Protein AF-A0A2V8H2P6-F1 (afdb_monomer_lite)

pLDDT: mean 90.4, std 8.91, range [59.03, 97.5]

Foldseek 3Di:
DDQDQVARKDWDADPVGHTDDIFEGDDQDARHAHAWDDWDADPQLWIWIQHPGNRDIHIDHADVVHDPVPGDDDPPDDDD

Sequence (80 aa):
WAFEDPTAKVVKYDREGHLLYAWGSLGDYPGAFLNMHGASVDPDGNLYVCEVGNGRVQKFTPRRGARPELMVGKPPVPRS

Structure (mmCIF, N/CA/C/O backbone):
data_AF-A0A2V8H2P6-F1
#
_entry.id   AF-A0A2V8H2P6-F1
#
loop_
_atom_site.group_PDB
_atom_site.id
_atom_site.type_symbol
_atom_site.label_atom_id
_atom_site.label_alt_id
_atom_site.label_comp_id
_atom_site.label_asym_id
_atom_site.label_entity_id
_atom_site.label_seq_id
_atom_site.pdbx_PDB_ins_code
_atom_site.Cartn_x
_atom_site.Cartn_y
_atom_site.Cartn_z
_atom_site.occupancy
_atom_site.B_iso_or_equiv
_atom_site.auth_seq_id
_atom_site.auth_comp_id
_atom_site.auth_asym_id
_atom_site.auth_atom_id
_atom_site.pdbx_PDB_model_num
ATOM 1 N N . TRP A 1 1 ? 0.563 -6.317 8.231 1.00 89.81 1 TRP A N 1
ATOM 2 C CA . TRP A 1 1 ? 0.799 -6.049 6.804 1.00 89.81 1 TRP A CA 1
ATOM 3 C C . TRP A 1 1 ? 2.225 -5.581 6.645 1.00 89.81 1 TRP A C 1
ATOM 5 O O . TRP A 1 1 ? 2.688 -4.857 7.517 1.00 89.81 1 TRP A O 1
ATOM 15 N N . ALA A 1 2 ? 2.899 -6.007 5.587 1.00 90.75 2 ALA A N 1
ATOM 16 C CA . ALA A 1 2 ? 4.216 -5.524 5.207 1.00 90.75 2 ALA A CA 1
ATOM 17 C C . ALA A 1 2 ? 4.213 -5.146 3.722 1.00 90.75 2 ALA A C 1
ATOM 19 O O . ALA A 1 2 ? 3.362 -5.609 2.956 1.00 90.75 2 ALA A O 1
ATOM 20 N N . PHE A 1 3 ? 5.150 -4.283 3.352 1.00 90.62 3 PHE A N 1
ATOM 21 C CA . PHE A 1 3 ? 5.390 -3.846 1.985 1.00 90.62 3 PHE A CA 1
ATOM 22 C C . PHE A 1 3 ? 6.747 -4.404 1.583 1.00 90.62 3 PHE A C 1
ATOM 24 O O . PHE A 1 3 ? 7.748 -4.138 2.243 1.00 90.62 3 PHE A O 1
ATOM 31 N N . GLU A 1 4 ? 6.749 -5.256 0.569 1.00 88.50 4 GLU A N 1
ATOM 32 C CA . GLU A 1 4 ? 7.938 -5.938 0.089 1.00 88.50 4 GLU A CA 1
ATOM 33 C C . GLU A 1 4 ? 8.384 -5.287 -1.217 1.00 88.50 4 GLU A C 1
ATOM 35 O O . GLU A 1 4 ? 7.737 -5.442 -2.255 1.00 88.50 4 GLU A O 1
ATOM 40 N N . ASP A 1 5 ? 9.488 -4.546 -1.154 1.00 83.19 5 ASP A N 1
ATOM 41 C CA . ASP A 1 5 ? 9.990 -3.782 -2.295 1.00 83.19 5 ASP A CA 1
ATOM 42 C C . ASP A 1 5 ? 10.503 -4.653 -3.453 1.00 83.19 5 ASP A C 1
ATOM 44 O O . ASP A 1 5 ? 10.089 -4.396 -4.585 1.00 83.19 5 ASP A O 1
ATOM 48 N N . PRO A 1 6 ? 11.321 -5.710 -3.239 1.00 84.88 6 PRO A N 1
ATOM 49 C CA . PRO A 1 6 ? 11.872 -6.495 -4.349 1.00 84.88 6 PRO A CA 1
ATOM 50 C C . PRO A 1 6 ? 10.809 -7.146 -5.240 1.00 84.88 6 PRO A C 1
ATOM 52 O O . PRO A 1 6 ? 11.011 -7.301 -6.442 1.00 84.88 6 PRO A O 1
ATOM 55 N N . THR A 1 7 ? 9.673 -7.533 -4.659 1.00 89.00 7 THR A N 1
ATOM 56 C CA . THR A 1 7 ? 8.579 -8.203 -5.376 1.00 89.00 7 THR A CA 1
ATOM 57 C C . THR A 1 7 ? 7.368 -7.301 -5.607 1.00 89.00 7 THR A C 1
ATOM 59 O O . THR A 1 7 ? 6.391 -7.733 -6.237 1.00 89.00 7 THR A O 1
ATOM 62 N N . ALA A 1 8 ? 7.435 -6.051 -5.130 1.00 94.19 8 ALA A N 1
ATOM 63 C CA . ALA A 1 8 ? 6.362 -5.065 -5.174 1.00 94.19 8 ALA A CA 1
ATOM 64 C C . ALA A 1 8 ? 5.032 -5.633 -4.641 1.00 94.19 8 ALA A C 1
ATOM 66 O O . ALA A 1 8 ? 3.969 -5.483 -5.256 1.00 94.19 8 ALA A O 1
ATOM 67 N N . LYS A 1 9 ? 5.101 -6.343 -3.506 1.00 94.81 9 LYS A N 1
ATOM 68 C CA . LYS A 1 9 ? 3.942 -6.977 -2.870 1.00 94.81 9 LYS A CA 1
ATOM 69 C C . LYS A 1 9 ? 3.524 -6.260 -1.598 1.00 94.81 9 LYS A C 1
ATOM 71 O O . LYS A 1 9 ? 4.337 -5.878 -0.763 1.00 94.81 9 LYS A O 1
ATOM 76 N N . VAL A 1 10 ? 2.214 -6.174 -1.415 1.00 94.69 10 VAL A N 1
ATOM 77 C CA . VAL A 1 10 ? 1.576 -5.859 -0.140 1.00 94.69 10 VAL A CA 1
ATOM 78 C C . VAL A 1 10 ? 1.128 -7.181 0.474 1.00 94.69 10 VAL A C 1
ATOM 80 O O . VAL A 1 10 ? 0.266 -7.868 -0.079 1.00 94.69 10 VAL A O 1
ATOM 83 N N . VAL A 1 11 ? 1.724 -7.555 1.604 1.00 94.44 11 VAL A N 1
ATOM 84 C CA . VAL A 1 11 ? 1.579 -8.891 2.199 1.00 94.44 11 VAL A CA 1
ATOM 85 C C . VAL A 1 11 ? 0.960 -8.833 3.592 1.00 94.44 11 VAL A C 1
ATOM 87 O O . VAL A 1 11 ? 1.256 -7.953 4.405 1.00 94.44 11 VAL A O 1
ATOM 90 N N . LYS A 1 12 ? 0.085 -9.791 3.890 1.00 92.75 12 LYS A N 1
ATOM 91 C CA . LYS A 1 12 ? -0.514 -9.996 5.207 1.00 92.75 12 LYS A CA 1
ATOM 92 C C . LYS A 1 12 ? 0.003 -11.299 5.797 1.00 92.75 12 LYS A C 1
ATOM 94 O O . LYS A 1 12 ? -0.170 -12.351 5.192 1.00 92.75 12 LYS A O 1
ATOM 99 N N . TYR A 1 13 ? 0.526 -11.208 7.011 1.00 92.69 13 TYR A N 1
ATOM 100 C CA . TYR A 1 13 ? 0.887 -12.348 7.844 1.00 92.69 13 TYR A CA 1
ATOM 101 C C . TYR A 1 13 ? -0.076 -12.468 9.033 1.00 92.69 13 TYR A C 1
ATOM 103 O O . TYR A 1 13 ? -0.710 -11.471 9.414 1.00 92.69 13 TYR A O 1
ATOM 111 N N . ASP A 1 14 ? -0.201 -13.667 9.599 1.00 90.94 14 ASP A N 1
ATOM 112 C CA . ASP A 1 14 ? -0.693 -13.841 10.970 1.00 90.94 14 ASP A CA 1
ATOM 113 C C . ASP A 1 14 ? 0.386 -13.427 11.995 1.00 90.94 14 ASP A C 1
ATOM 115 O O . ASP A 1 14 ? 1.395 -12.810 11.638 1.00 90.94 14 ASP A O 1
ATOM 119 N N . ARG A 1 15 ? 0.146 -13.670 13.290 1.00 90.12 15 ARG A N 1
ATOM 120 C CA . ARG A 1 15 ? 1.089 -13.268 14.351 1.00 90.12 15 ARG A CA 1
ATOM 121 C C . ARG A 1 15 ? 2.264 -14.233 14.483 1.00 90.12 15 ARG A C 1
ATOM 123 O O . ARG A 1 15 ? 3.276 -13.879 15.077 1.00 90.12 15 ARG A O 1
ATOM 130 N N . GLU A 1 16 ? 2.114 -15.416 13.917 1.00 95.38 16 GLU A N 1
ATOM 131 C CA . GLU A 1 16 ? 3.065 -16.513 13.894 1.00 95.38 16 GLU A CA 1
ATOM 132 C C . GLU A 1 16 ? 3.990 -16.422 12.665 1.00 95.38 16 GLU A C 1
ATOM 134 O O . GLU A 1 16 ? 4.996 -17.122 12.590 1.00 95.38 16 GLU A O 1
ATOM 139 N N . GLY A 1 17 ? 3.690 -15.512 11.730 1.00 93.06 17 GLY A N 1
ATOM 140 C CA . GLY A 1 17 ? 4.482 -15.245 10.532 1.00 93.06 17 GLY A CA 1
ATOM 141 C C . GLY A 1 17 ? 4.035 -16.030 9.297 1.00 93.06 17 GLY A C 1
ATOM 142 O O . GLY A 1 17 ? 4.712 -15.973 8.271 1.00 93.06 17 GLY A O 1
ATOM 143 N N . HIS A 1 18 ? 2.902 -16.734 9.338 1.00 95.19 18 HIS A N 1
ATOM 144 C CA . HIS A 1 18 ? 2.366 -17.415 8.163 1.00 95.19 18 HIS A CA 1
ATOM 145 C C . HIS A 1 18 ? 1.704 -16.422 7.210 1.00 95.19 18 HIS A C 1
ATOM 147 O O . HIS A 1 18 ? 0.934 -15.546 7.614 1.00 95.19 18 HIS A O 1
ATOM 153 N N . LEU A 1 19 ? 1.992 -16.567 5.916 1.00 93.88 19 LEU A N 1
ATOM 154 C CA . LEU A 1 19 ? 1.400 -15.739 4.871 1.00 93.88 19 LEU A CA 1
ATOM 155 C C . LEU A 1 19 ? -0.096 -16.052 4.729 1.00 93.88 19 LEU A C 1
ATOM 157 O O . LEU A 1 19 ? -0.480 -17.185 4.455 1.00 93.88 19 LEU A O 1
ATOM 161 N N . LEU A 1 20 ? -0.934 -15.026 4.859 1.00 93.56 20 LEU A N 1
ATOM 162 C CA . LEU A 1 20 ? -2.387 -15.124 4.708 1.00 93.56 20 LEU A CA 1
ATOM 163 C C . LEU A 1 20 ? -2.871 -14.598 3.358 1.00 93.56 20 LEU A C 1
ATOM 165 O O . LEU A 1 20 ? -3.845 -15.100 2.802 1.00 93.56 20 LEU A O 1
ATOM 169 N N . TYR A 1 21 ? -2.247 -13.529 2.863 1.00 92.56 21 TYR A N 1
ATOM 170 C CA . TYR A 1 21 ? -2.685 -12.848 1.649 1.00 92.56 21 TYR A CA 1
ATOM 171 C C . TYR A 1 21 ? -1.564 -11.994 1.063 1.00 92.56 21 TYR A C 1
ATOM 173 O O . TYR A 1 21 ? -0.773 -11.415 1.806 1.00 92.56 21 TYR A O 1
ATOM 181 N N . ALA A 1 22 ? -1.525 -11.870 -0.260 1.00 93.56 22 ALA A N 1
ATOM 182 C CA . ALA A 1 22 ? -0.590 -11.005 -0.965 1.00 93.56 22 ALA A CA 1
ATOM 183 C C . ALA A 1 22 ? -1.239 -10.441 -2.229 1.00 93.56 22 ALA A C 1
ATOM 185 O O . ALA A 1 22 ? -2.021 -11.123 -2.892 1.00 93.56 22 ALA A O 1
ATOM 186 N N . TRP A 1 23 ? -0.898 -9.205 -2.576 1.00 93.69 23 TRP A N 1
ATOM 187 C CA . TRP A 1 23 ? -1.324 -8.570 -3.822 1.00 93.69 23 TRP A CA 1
ATOM 188 C C . TRP A 1 23 ? -0.308 -7.516 -4.278 1.00 93.69 23 TRP A C 1
ATOM 190 O O . TRP A 1 23 ? 0.631 -7.201 -3.551 1.00 93.69 23 TRP A O 1
ATOM 200 N N . GLY A 1 24 ? -0.491 -6.999 -5.494 1.00 94.38 24 GLY A N 1
ATOM 201 C CA . GLY A 1 24 ? 0.443 -6.081 -6.152 1.00 94.38 24 GLY A CA 1
ATOM 202 C C . GLY A 1 24 ? 1.381 -6.789 -7.129 1.00 94.38 24 GLY A C 1
ATOM 203 O O . GLY A 1 24 ? 1.421 -8.021 -7.197 1.00 94.38 24 GLY A O 1
ATOM 204 N N . SER A 1 25 ? 2.116 -6.013 -7.911 1.00 96.06 25 SER A N 1
ATOM 205 C CA . SER A 1 25 ? 3.127 -6.451 -8.880 1.00 96.06 25 SER A CA 1
ATOM 206 C C . SER A 1 25 ? 4.058 -5.286 -9.197 1.00 96.06 25 SER A C 1
ATOM 208 O O . SER A 1 25 ? 3.704 -4.134 -8.969 1.00 96.06 25 SER A O 1
ATOM 210 N N . LEU A 1 26 ? 5.243 -5.573 -9.733 1.00 95.69 26 LEU A N 1
ATOM 211 C CA . LEU A 1 26 ? 6.147 -4.530 -10.210 1.00 95.69 26 LEU A CA 1
ATOM 212 C C . LEU A 1 26 ? 5.536 -3.846 -11.442 1.00 95.69 26 LEU A C 1
ATOM 214 O O . LEU A 1 26 ? 5.064 -4.535 -12.351 1.00 95.69 26 LEU A O 1
ATOM 218 N N . GLY A 1 27 ? 5.550 -2.514 -11.479 1.00 95.62 27 GLY A N 1
ATOM 219 C CA . GLY A 1 27 ? 5.088 -1.751 -12.639 1.00 95.62 27 GLY A CA 1
ATOM 220 C C . GLY A 1 27 ? 4.610 -0.341 -12.304 1.00 95.62 27 GLY A C 1
ATOM 221 O O . GLY A 1 27 ? 4.658 0.103 -11.159 1.00 95.62 27 GLY A O 1
ATOM 222 N N . ASP A 1 28 ? 4.126 0.350 -13.330 1.00 96.06 28 ASP A N 1
ATOM 223 C CA . ASP A 1 28 ? 3.703 1.755 -13.320 1.00 96.06 28 ASP A CA 1
ATOM 224 C C . ASP A 1 28 ? 2.196 1.939 -13.596 1.00 96.06 28 ASP A C 1
ATOM 226 O O . ASP A 1 28 ? 1.679 3.057 -13.601 1.00 96.06 28 ASP A O 1
ATOM 230 N N . TYR A 1 29 ? 1.441 0.851 -13.745 1.00 96.06 29 TYR A N 1
ATOM 231 C CA . TYR A 1 29 ? -0.014 0.869 -13.921 1.00 96.06 29 TYR A CA 1
ATOM 232 C C . TYR A 1 29 ? -0.768 0.833 -12.576 1.00 96.06 29 TYR A C 1
ATOM 234 O O . TYR A 1 29 ? -0.165 0.539 -11.538 1.00 96.06 29 TYR A O 1
ATOM 242 N N . PRO A 1 30 ? -2.079 1.147 -12.543 1.00 95.38 30 PRO A N 1
ATOM 243 C CA . PRO A 1 30 ? -2.865 1.109 -11.311 1.00 95.38 30 PRO A CA 1
ATOM 244 C C . PRO A 1 30 ? -2.831 -0.264 -10.627 1.00 95.38 30 PRO A C 1
ATOM 246 O O . PRO A 1 30 ? -3.152 -1.282 -11.238 1.00 95.38 30 PRO A O 1
ATOM 249 N N . GLY A 1 31 ? -2.463 -0.293 -9.346 1.00 93.38 31 GLY A N 1
ATOM 250 C CA . GLY A 1 31 ? -2.335 -1.519 -8.551 1.00 93.38 31 GLY A CA 1
ATOM 251 C C . GLY A 1 31 ? -0.992 -2.245 -8.666 1.00 93.38 31 GLY A C 1
ATOM 252 O O . GLY A 1 31 ? -0.777 -3.199 -7.917 1.00 93.38 31 GLY A O 1
ATOM 253 N N . ALA A 1 32 ? -0.095 -1.787 -9.540 1.00 96.00 32 ALA A N 1
ATOM 254 C CA . ALA A 1 32 ? 1.320 -2.140 -9.512 1.00 96.00 32 ALA A CA 1
ATOM 255 C C . ALA A 1 32 ? 2.136 -1.072 -8.775 1.00 96.00 32 ALA A C 1
ATOM 257 O O . ALA A 1 32 ? 1.666 0.055 -8.589 1.00 96.00 32 ALA A O 1
ATOM 258 N N . PHE A 1 33 ? 3.340 -1.432 -8.340 1.00 96.44 33 PHE A N 1
ATOM 259 C CA . PHE A 1 33 ? 4.176 -0.591 -7.496 1.00 96.44 33 PHE A CA 1
ATOM 260 C C . PHE A 1 33 ? 5.639 -0.576 -7.929 1.00 96.44 33 PHE A C 1
ATOM 262 O O . PHE A 1 33 ? 6.149 -1.555 -8.479 1.00 96.44 33 PHE A O 1
ATOM 269 N N . LEU A 1 34 ? 6.324 0.520 -7.597 1.00 96.00 34 LEU A N 1
ATOM 270 C CA . LEU A 1 34 ? 7.780 0.632 -7.651 1.00 96.00 34 LEU A CA 1
ATOM 271 C C . LEU A 1 34 ? 8.298 1.431 -6.442 1.00 96.00 34 LEU A C 1
ATOM 273 O O . LEU A 1 34 ? 8.006 2.622 -6.314 1.00 96.00 34 LEU A O 1
ATOM 277 N N . ASN A 1 35 ? 9.089 0.778 -5.581 1.00 94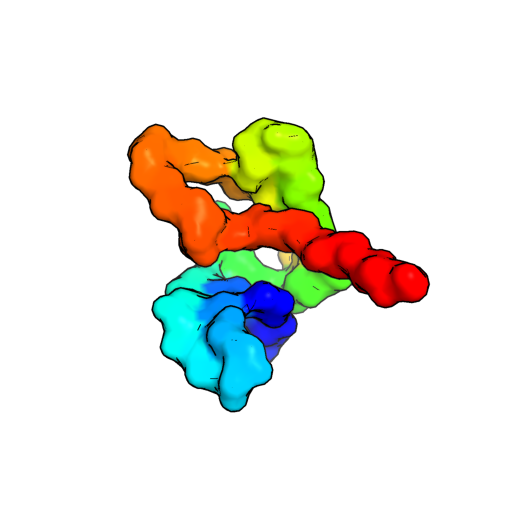.06 35 ASN A N 1
ATOM 278 C CA . ASN A 1 35 ? 9.662 1.321 -4.337 1.00 94.06 35 ASN A CA 1
ATOM 279 C C . ASN A 1 35 ? 8.607 1.987 -3.432 1.00 94.06 35 ASN A C 1
ATOM 281 O O . ASN A 1 35 ? 8.507 3.220 -3.371 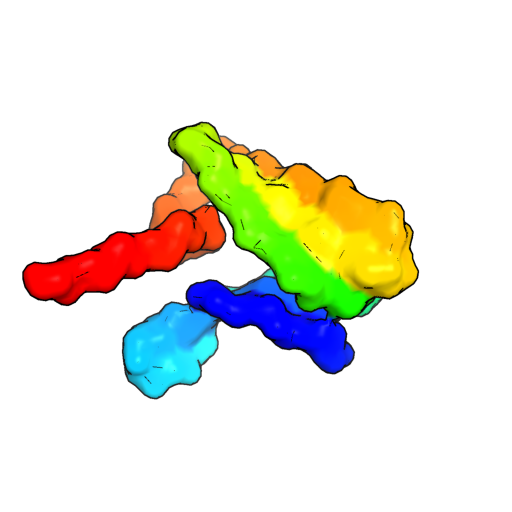1.00 94.06 35 ASN A O 1
ATOM 285 N N . MET A 1 36 ? 7.796 1.173 -2.748 1.00 94.88 36 MET A N 1
ATOM 286 C CA . MET A 1 36 ? 6.771 1.671 -1.826 1.00 94.88 36 MET A CA 1
ATOM 287 C C . MET A 1 36 ? 7.436 2.133 -0.531 1.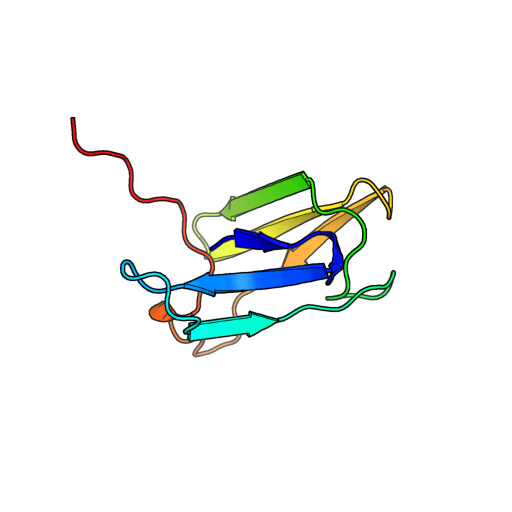00 94.88 36 MET A C 1
ATOM 289 O O . MET A 1 36 ? 8.142 1.371 0.111 1.00 94.88 36 MET A O 1
ATOM 293 N N . HIS A 1 37 ? 7.172 3.363 -0.099 1.00 92.69 37 HIS A N 1
ATOM 294 C CA . HIS A 1 37 ? 7.878 3.936 1.056 1.00 92.69 37 HIS A CA 1
ATOM 295 C C . HIS A 1 37 ? 6.956 4.290 2.229 1.00 92.69 37 HIS A C 1
ATOM 297 O O . HIS A 1 37 ? 7.407 4.532 3.349 1.00 92.69 37 HIS A O 1
ATOM 303 N N . GLY A 1 38 ? 5.646 4.335 2.004 1.00 91.44 38 GLY A N 1
ATOM 304 C CA . GLY A 1 38 ? 4.701 4.657 3.063 1.00 91.44 38 GLY A CA 1
ATOM 305 C C . GLY A 1 38 ? 3.281 4.271 2.708 1.00 91.44 38 GLY A C 1
ATOM 306 O O . GLY A 1 38 ? 2.915 4.215 1.534 1.00 91.44 38 GLY A O 1
ATOM 307 N N . ALA A 1 39 ? 2.481 4.031 3.743 1.00 93.75 39 ALA A N 1
ATOM 308 C CA . ALA A 1 39 ? 1.059 3.795 3.595 1.00 93.75 39 ALA A CA 1
ATOM 309 C C . ALA A 1 39 ? 0.256 4.357 4.770 1.00 93.75 39 ALA A C 1
ATOM 311 O O . ALA A 1 39 ? 0.742 4.425 5.899 1.00 93.75 39 ALA A O 1
ATOM 312 N N . SER A 1 40 ? -0.992 4.736 4.501 1.00 93.69 40 SER A N 1
ATOM 313 C CA . SER A 1 40 ? -1.954 5.177 5.514 1.00 93.69 40 SER A CA 1
ATOM 314 C C . 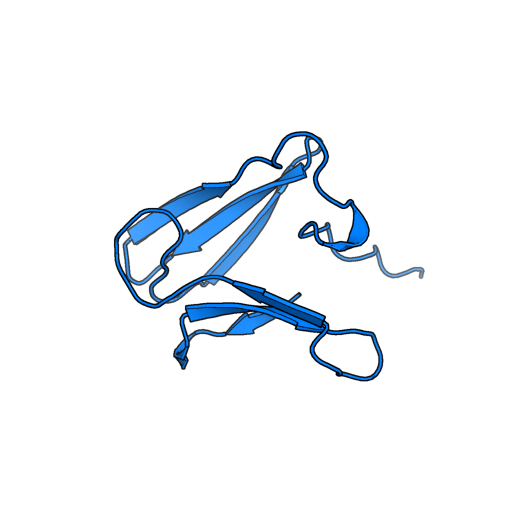SER A 1 40 ? -3.366 4.734 5.145 1.00 93.69 40 SER A C 1
ATOM 316 O O . SER A 1 40 ? -3.650 4.438 3.985 1.00 93.69 40 SER A O 1
ATOM 318 N N . VAL A 1 41 ? -4.246 4.681 6.142 1.00 94.50 41 VAL A N 1
ATOM 319 C CA . VAL A 1 41 ? -5.642 4.263 5.988 1.00 94.50 41 VAL A CA 1
ATOM 320 C C . VAL A 1 41 ? -6.546 5.317 6.618 1.00 94.50 41 VAL A C 1
ATOM 322 O O . VAL A 1 41 ? -6.342 5.697 7.777 1.00 94.50 41 VAL A O 1
ATOM 325 N N . ASP A 1 42 ? -7.531 5.803 5.864 1.00 93.69 42 ASP A N 1
ATOM 326 C CA . ASP A 1 42 ? -8.516 6.773 6.359 1.00 93.69 42 ASP A CA 1
ATOM 327 C C . ASP A 1 42 ? -9.682 6.087 7.115 1.00 93.69 42 ASP A C 1
ATOM 329 O O . ASP A 1 42 ? -9.744 4.855 7.169 1.00 93.69 42 ASP A O 1
ATOM 333 N N . PRO A 1 43 ? -10.580 6.843 7.782 1.00 91.12 43 PRO A N 1
ATOM 334 C CA . PRO A 1 43 ? -11.709 6.264 8.519 1.00 91.12 43 PRO A CA 1
ATOM 335 C C . PRO A 1 43 ? -12.685 5.442 7.666 1.00 91.12 43 PRO A C 1
ATOM 337 O O . PRO A 1 43 ? -13.352 4.566 8.211 1.00 91.12 43 PRO A O 1
ATOM 340 N N . ASP A 1 44 ? -12.728 5.676 6.352 1.00 91.81 44 ASP A N 1
ATOM 341 C CA . ASP A 1 44 ? -13.572 4.932 5.408 1.00 91.81 44 ASP A CA 1
ATOM 342 C C . ASP A 1 44 ? -12.891 3.641 4.914 1.00 91.81 44 ASP A C 1
ATOM 344 O O . ASP A 1 44 ? -13.448 2.895 4.106 1.00 91.81 44 ASP A O 1
ATOM 348 N N . GLY A 1 45 ? -11.674 3.359 5.393 1.00 91.62 45 GLY A N 1
ATOM 349 C CA . GLY A 1 45 ? -10.897 2.181 5.020 1.00 91.62 45 GLY A CA 1
ATOM 350 C C . GLY A 1 45 ? -10.171 2.316 3.683 1.00 91.62 45 GLY A C 1
ATOM 351 O O . GLY A 1 45 ? -9.688 1.309 3.161 1.00 91.62 45 GLY A O 1
ATOM 352 N N . ASN A 1 46 ? -10.068 3.523 3.114 1.00 95.62 46 ASN A N 1
ATOM 353 C CA . ASN A 1 46 ? -9.274 3.713 1.905 1.00 95.62 46 ASN A CA 1
ATOM 354 C C . ASN A 1 46 ? -7.788 3.637 2.246 1.00 95.62 46 ASN A C 1
ATOM 356 O O . ASN A 1 46 ? -7.316 4.313 3.161 1.00 95.62 46 ASN A O 1
ATOM 360 N N . LEU A 1 47 ? -7.051 2.850 1.468 1.00 95.44 47 LEU A N 1
ATOM 361 C CA . LEU A 1 47 ? -5.606 2.707 1.579 1.00 95.44 47 LEU A CA 1
ATOM 362 C C . LEU A 1 47 ? -4.915 3.688 0.634 1.00 95.44 47 LEU A C 1
ATOM 364 O O . LEU A 1 47 ? -5.217 3.728 -0.557 1.00 95.44 47 LEU A O 1
ATOM 368 N N . TYR A 1 48 ? -3.938 4.414 1.155 1.00 96.50 48 TYR A N 1
ATOM 369 C CA . TYR A 1 48 ? -3.048 5.281 0.396 1.00 96.50 48 TYR A CA 1
ATOM 370 C C . TYR A 1 48 ? -1.649 4.681 0.443 1.00 96.50 48 TYR A C 1
ATOM 372 O O . TYR A 1 48 ? -1.187 4.337 1.530 1.00 96.50 48 TYR A O 1
ATOM 380 N N . VAL A 1 49 ? -0.988 4.558 -0.706 1.00 96.38 49 VAL A N 1
ATOM 381 C CA . VAL A 1 49 ? 0.392 4.060 -0.822 1.00 96.38 49 VAL A CA 1
ATOM 382 C C . VAL A 1 49 ? 1.228 5.087 -1.575 1.00 96.38 49 VAL A C 1
ATOM 384 O O . VAL A 1 49 ? 0.832 5.525 -2.655 1.00 96.38 49 VAL A O 1
ATOM 387 N N . CYS A 1 50 ? 2.369 5.467 -1.003 1.00 95.94 50 CYS A N 1
ATOM 388 C CA . CYS A 1 50 ? 3.327 6.393 -1.600 1.00 95.94 50 CYS A CA 1
ATOM 389 C C . CYS A 1 50 ? 4.487 5.618 -2.232 1.00 95.94 50 CYS A C 1
ATOM 391 O O . CYS A 1 50 ? 5.132 4.805 -1.566 1.00 95.94 50 CYS A O 1
ATOM 393 N N . GLU A 1 51 ? 4.776 5.913 -3.496 1.00 95.19 51 GLU A N 1
ATOM 394 C CA . GLU A 1 51 ? 5.830 5.279 -4.285 1.00 95.19 51 GLU A CA 1
ATOM 395 C C . GLU A 1 51 ? 6.923 6.292 -4.602 1.00 95.19 51 GLU A C 1
ATOM 397 O O . GLU A 1 51 ? 6.671 7.313 -5.245 1.00 95.19 51 GLU A O 1
ATOM 402 N N . VAL A 1 52 ? 8.153 5.985 -4.197 1.00 94.06 52 VAL A N 1
ATOM 403 C CA . VAL A 1 52 ? 9.318 6.797 -4.571 1.00 94.06 52 VAL A CA 1
ATOM 404 C C . VAL A 1 52 ? 9.704 6.520 -6.020 1.00 94.06 52 VAL A C 1
ATOM 406 O O . VAL A 1 52 ? 10.048 7.445 -6.747 1.00 94.06 52 VAL A O 1
ATOM 409 N N . GLY A 1 53 ? 9.613 5.263 -6.462 1.00 93.69 53 GLY A N 1
ATOM 410 C CA . GLY A 1 53 ? 10.087 4.855 -7.784 1.00 93.69 53 GLY A CA 1
ATOM 411 C C . GLY A 1 53 ? 9.238 5.410 -8.923 1.00 93.69 53 GLY A C 1
ATOM 412 O O . GLY A 1 53 ? 9.778 5.914 -9.900 1.00 93.69 53 GLY A O 1
ATOM 413 N N . ASN A 1 54 ? 7.914 5.373 -8.768 1.00 95.62 54 ASN A N 1
ATOM 414 C CA . ASN A 1 54 ? 6.981 5.945 -9.743 1.00 95.62 54 ASN A CA 1
ATOM 415 C C . ASN A 1 54 ? 6.648 7.425 -9.474 1.00 95.62 54 ASN A C 1
ATOM 417 O O . ASN A 1 54 ? 5.903 8.026 -10.245 1.00 95.62 54 ASN A O 1
ATOM 421 N N . GLY A 1 55 ? 7.137 8.007 -8.371 1.00 96.50 55 GLY A N 1
ATOM 422 C CA . GLY A 1 55 ? 6.865 9.401 -8.005 1.00 96.50 55 GLY A CA 1
ATOM 423 C C . GLY A 1 55 ? 5.376 9.716 -7.830 1.00 96.50 55 GLY A C 1
ATOM 424 O O . GLY A 1 55 ? 4.924 10.792 -8.220 1.00 96.50 55 GLY A O 1
ATOM 425 N N . ARG A 1 56 ? 4.591 8.774 -7.290 1.00 97.00 56 ARG A N 1
ATOM 426 C CA . ARG A 1 56 ? 3.126 8.889 -7.216 1.00 97.00 56 ARG A CA 1
ATOM 427 C C . ARG A 1 56 ? 2.553 8.418 -5.886 1.00 97.00 56 ARG A C 1
ATOM 429 O O . ARG A 1 56 ? 3.203 7.725 -5.106 1.00 97.00 56 ARG A O 1
ATOM 436 N N . VAL A 1 57 ? 1.288 8.766 -5.671 1.00 97.50 57 VAL A N 1
ATOM 437 C CA . VAL A 1 57 ? 0.448 8.207 -4.610 1.00 97.50 57 VAL A CA 1
ATOM 438 C C . VAL A 1 57 ? -0.731 7.495 -5.258 1.00 97.50 57 VAL A C 1
ATOM 440 O O . VAL A 1 57 ? -1.392 8.058 -6.130 1.00 97.50 57 VAL A O 1
ATOM 443 N N . GLN A 1 58 ? -1.017 6.275 -4.813 1.00 97.50 58 GLN A N 1
ATOM 444 C CA . GLN A 1 58 ? -2.207 5.531 -5.219 1.00 97.50 58 GLN A CA 1
ATOM 445 C C . GLN A 1 58 ? -3.206 5.438 -4.065 1.00 97.50 58 GLN A C 1
ATOM 447 O O . GLN A 1 58 ? -2.819 5.170 -2.927 1.00 97.50 58 GLN A O 1
ATOM 452 N N . LYS A 1 59 ? -4.495 5.629 -4.373 1.00 97.31 59 LYS A N 1
ATOM 453 C CA . LYS A 1 59 ? -5.624 5.425 -3.454 1.00 97.31 59 LYS A CA 1
ATOM 454 C C . LYS A 1 59 ? -6.405 4.179 -3.867 1.00 97.31 59 LYS A C 1
ATOM 456 O O . LYS A 1 59 ? -6.865 4.088 -5.003 1.00 97.31 59 LYS A O 1
ATOM 461 N N . PHE A 1 60 ? -6.622 3.268 -2.925 1.00 95.62 60 PHE A N 1
ATOM 462 C CA . PHE A 1 60 ? -7.427 2.062 -3.094 1.00 95.62 60 PHE A CA 1
ATOM 463 C C . PHE A 1 60 ? -8.657 2.135 -2.199 1.00 95.62 60 PHE A C 1
ATOM 465 O O . PHE A 1 60 ? -8.539 2.318 -0.987 1.00 95.62 60 PHE A O 1
ATOM 472 N N . THR A 1 61 ? -9.834 1.973 -2.793 1.00 94.81 61 THR A N 1
ATOM 473 C CA . THR A 1 61 ? -11.102 1.933 -2.065 1.00 94.81 61 THR A CA 1
ATOM 474 C C . THR A 1 61 ? -11.521 0.480 -1.814 1.00 94.81 61 THR A C 1
ATOM 476 O O . THR A 1 61 ? -11.322 -0.381 -2.683 1.0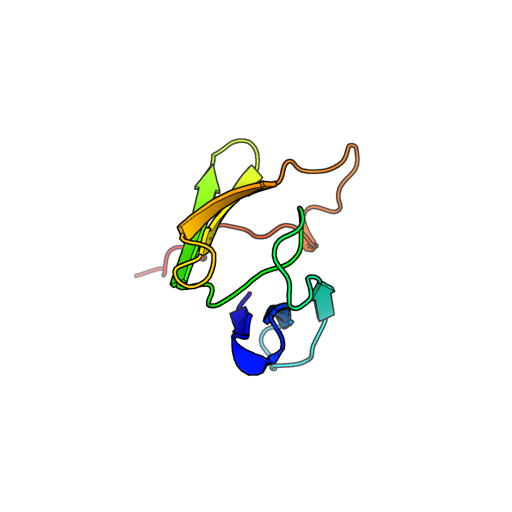0 94.81 61 THR A O 1
ATOM 479 N N . PRO A 1 62 ? -12.101 0.158 -0.645 1.00 92.44 62 PRO A N 1
ATOM 480 C CA . PRO A 1 62 ? -12.642 -1.170 -0.403 1.00 92.44 62 PRO A CA 1
ATOM 481 C C . PRO A 1 62 ? -13.721 -1.526 -1.429 1.00 92.44 62 PRO A C 1
ATOM 483 O O . PRO A 1 62 ? -14.626 -0.742 -1.720 1.00 92.44 62 PRO A O 1
ATOM 486 N N . ARG A 1 63 ? -13.659 -2.748 -1.964 1.00 91.69 63 ARG A N 1
ATOM 487 C CA . ARG A 1 63 ? -14.751 -3.284 -2.784 1.00 91.69 63 ARG A CA 1
ATOM 488 C C . ARG A 1 63 ? -16.005 -3.434 -1.923 1.00 91.69 63 ARG A C 1
ATOM 490 O O . ARG A 1 63 ? -15.921 -3.729 -0.731 1.00 91.69 63 ARG A O 1
ATOM 497 N N . ARG A 1 64 ? -17.184 -3.323 -2.536 1.00 92.94 64 ARG A N 1
ATOM 498 C CA . ARG A 1 64 ? -18.443 -3.649 -1.856 1.00 92.94 64 ARG A CA 1
ATOM 499 C C . ARG A 1 64 ? -18.390 -5.089 -1.329 1.00 92.94 64 ARG A C 1
ATOM 501 O O . ARG A 1 64 ? -18.135 -6.010 -2.100 1.00 92.94 64 ARG A O 1
ATOM 508 N N . GLY A 1 65 ? -18.641 -5.272 -0.032 1.00 90.56 65 GLY A N 1
ATOM 509 C CA . GLY A 1 65 ? -18.566 -6.585 0.621 1.00 90.56 65 GLY A CA 1
ATOM 510 C C . GLY A 1 65 ? -17.139 -7.095 0.849 1.00 90.56 65 GLY A C 1
ATOM 511 O O . GLY A 1 65 ? -16.949 -8.299 1.015 1.00 90.56 65 GLY A O 1
ATOM 512 N N . ALA A 1 66 ? -16.133 -6.212 0.832 1.00 87.62 66 ALA A N 1
ATOM 513 C CA . ALA A 1 66 ? -14.779 -6.572 1.227 1.00 87.62 66 ALA A CA 1
ATOM 514 C C . ALA A 1 66 ? -14.774 -7.200 2.626 1.00 87.62 66 ALA A C 1
ATOM 516 O O . ALA A 1 66 ? -15.428 -6.718 3.550 1.00 87.62 66 ALA A O 1
ATOM 517 N N . ARG A 1 67 ? -14.010 -8.283 2.758 1.00 88.75 67 ARG A N 1
ATOM 518 C CA . ARG A 1 67 ? -13.756 -8.968 4.022 1.00 88.75 67 ARG A CA 1
ATOM 519 C C . ARG A 1 67 ? -12.940 -8.049 4.936 1.00 88.75 67 ARG A C 1
ATOM 521 O O . ARG A 1 67 ? -11.793 -7.765 4.574 1.00 88.75 67 ARG A O 1
ATOM 528 N N . PRO A 1 68 ? -13.474 -7.581 6.080 1.00 87.25 68 PRO A N 1
ATOM 529 C CA . PRO A 1 68 ? -12.756 -6.659 6.961 1.00 87.25 68 PRO A CA 1
ATOM 530 C C . PRO A 1 68 ? -11.397 -7.200 7.409 1.00 87.25 68 PRO A C 1
ATOM 532 O O . PRO A 1 68 ? -10.429 -6.452 7.521 1.00 87.25 68 PRO A O 1
ATOM 535 N N . GLU A 1 69 ? -11.290 -8.516 7.590 1.00 86.62 69 GLU A N 1
ATOM 536 C CA . GLU A 1 69 ? -10.055 -9.188 7.963 1.00 86.62 69 GLU A CA 1
ATOM 537 C C . GLU A 1 69 ? -8.966 -9.086 6.887 1.00 86.62 69 GLU A C 1
ATOM 539 O O . GLU A 1 69 ? -7.787 -9.173 7.217 1.00 86.62 69 GLU A O 1
ATOM 544 N N . LEU A 1 70 ? -9.314 -8.882 5.616 1.00 86.94 70 LEU A N 1
ATOM 545 C CA . LEU A 1 70 ? -8.356 -8.716 4.517 1.00 86.94 70 LEU A CA 1
ATOM 546 C C . LEU A 1 70 ? -8.115 -7.249 4.150 1.00 86.94 70 LEU A C 1
ATOM 548 O O . LEU A 1 70 ? -7.413 -6.975 3.178 1.00 86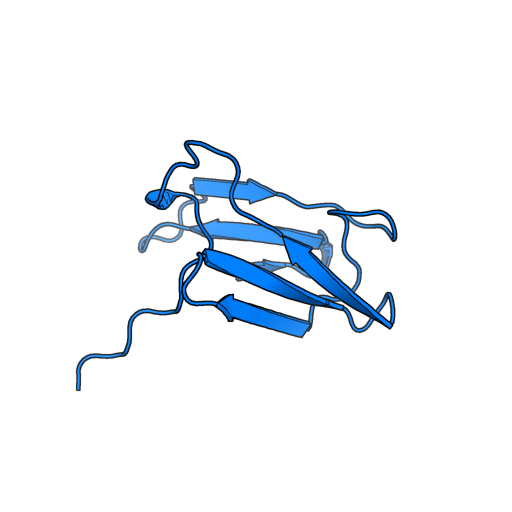.94 70 LEU A O 1
ATOM 552 N N . MET A 1 71 ? -8.656 -6.301 4.915 1.00 89.56 71 MET A N 1
ATOM 553 C CA . MET A 1 71 ? -8.338 -4.892 4.721 1.00 89.56 71 MET A CA 1
ATOM 554 C C . MET A 1 71 ? -6.988 -4.548 5.354 1.00 89.56 71 MET A C 1
ATOM 556 O O . MET A 1 71 ? -6.602 -5.077 6.406 1.00 89.56 71 MET A O 1
ATOM 560 N N . VAL A 1 72 ? -6.259 -3.632 4.716 1.00 88.69 72 VAL A N 1
ATOM 561 C CA . VAL A 1 72 ? -5.118 -2.980 5.360 1.00 88.69 72 VAL A CA 1
ATOM 562 C C . VAL A 1 72 ? -5.691 -2.066 6.435 1.00 88.69 72 VAL A C 1
ATOM 564 O O . VAL A 1 72 ? -6.382 -1.103 6.128 1.00 88.69 72 VAL A O 1
ATOM 567 N N . GLY A 1 73 ? -5.487 -2.432 7.699 1.00 81.12 73 GLY A N 1
ATOM 568 C CA . GLY A 1 73 ? -5.957 -1.668 8.852 1.00 81.12 73 GLY A CA 1
ATOM 569 C C . GLY A 1 73 ? -4.863 -0.775 9.427 1.00 81.12 73 GLY A C 1
ATOM 570 O O . GLY A 1 73 ? -3.673 -1.010 9.199 1.00 81.12 73 GLY A O 1
ATOM 571 N N . LYS A 1 74 ? -5.263 0.219 10.229 1.00 68.06 74 LYS A N 1
ATOM 572 C CA . LYS A 1 74 ? -4.313 0.939 11.085 1.00 68.06 74 LYS A CA 1
ATOM 573 C C . LYS A 1 74 ? -3.633 -0.063 12.030 1.00 68.06 74 LYS A C 1
ATOM 575 O O . LYS A 1 74 ? -4.315 -0.971 12.519 1.00 68.06 74 LYS A O 1
ATOM 580 N N . PRO A 1 75 ? -2.323 0.075 12.298 1.00 59.03 75 PRO A N 1
ATOM 581 C CA . PRO A 1 75 ? -1.670 -0.720 13.326 1.00 59.03 75 PRO A CA 1
ATOM 582 C C . PRO A 1 75 ? -2.469 -0.625 14.633 1.00 59.03 75 PRO A C 1
ATOM 584 O O . PRO A 1 75 ? -2.955 0.466 14.954 1.00 59.03 75 PRO A O 1
ATOM 587 N N . PRO A 1 76 ? -2.633 -1.725 15.388 1.00 63.00 76 PRO A N 1
ATOM 588 C CA . PRO A 1 76 ? -3.191 -1.639 16.728 1.00 63.00 76 PRO A CA 1
ATOM 589 C C . PRO A 1 76 ? -2.379 -0.617 17.522 1.00 63.00 76 PRO A C 1
ATOM 591 O O . PRO A 1 76 ? -1.150 -0.688 17.525 1.00 63.00 76 PRO A O 1
ATOM 594 N N . VAL A 1 77 ? -3.049 0.330 18.180 1.00 64.44 77 VAL A N 1
ATOM 595 C CA . VAL A 1 77 ? -2.363 1.215 19.125 1.00 64.44 77 VAL A CA 1
ATOM 596 C C . VAL A 1 77 ? -1.771 0.311 20.212 1.00 64.44 77 VAL A C 1
ATOM 598 O O . VAL A 1 77 ? -2.527 -0.489 20.779 1.00 64.44 77 VAL A O 1
ATOM 601 N N . PRO A 1 78 ? -0.452 0.365 20.480 1.00 61.47 78 PRO A N 1
ATOM 602 C CA . PRO A 1 78 ? 0.130 -0.395 21.573 1.00 61.47 78 PRO A CA 1
ATOM 603 C C . PRO A 1 78 ? -0.621 -0.046 22.857 1.00 61.47 78 PRO A C 1
ATOM 605 O O . PRO A 1 78 ? -0.799 1.131 23.170 1.00 61.47 78 PRO A O 1
ATOM 608 N N . ARG A 1 79 ? -1.110 -1.056 23.579 1.00 64.62 79 ARG A N 1
ATOM 609 C CA . ARG A 1 79 ? -1.604 -0.824 24.937 1.00 64.62 79 ARG A CA 1
ATOM 610 C C . ARG A 1 79 ? -0.376 -0.576 25.810 1.00 64.62 79 ARG A C 1
ATOM 612 O O . ARG A 1 79 ? 0.492 -1.444 25.863 1.00 64.62 79 ARG A O 1
ATOM 619 N N . SER A 1 80 ? -0.297 0.618 26.394 1.00 65.56 80 SER A N 1
ATOM 620 C CA . SER A 1 80 ? 0.635 0.955 27.476 1.00 65.56 80 SER A CA 1
ATOM 621 C C . SER A 1 80 ? 0.305 0.173 28.737 1.00 65.56 80 SER A C 1
ATOM 623 O O . SER A 1 80 ? -0.916 0.040 28.995 1.00 65.56 80 SER A O 1
#

Radius of gyration: 12.95 Å; chains: 1; bounding box: 30×27×41 Å

Secondary structure (DSSP, 8-state):
-EEETTTTEEEEE-SS--EEEEE--BSSSTT-BSSEEEEEE-TT--EEEEETTTTEEEEEPPPTT--GGGS-PPPPPPP-